Protein 2GXG (pdb70)

Solvent-accessible surface area: 10202 Å² total; per-residue (Å²): 181,114,207,117,109,81,84,43,59,68,35,128,98,123,147,66,33,16,201,46,2,61,163,42,0,39,151,35,102,5,38,33,37,3,4,38,1,0,102,3,2,28,102,24,60,38,60,41,67,82,0,15,109,97,62,151,51,91,144,82,34,2,53,63,6,0,66,84,0,73,156,66,36,4,1,60,56,47,97,59,218,146,39,155,198,133,49,70,0,69,20,31,158,115,0,70,82,12,19,82,104,0,40,101,36,73,113,134,6,34,106,92,84,54,58,144,76,59,140,105,78,47,100,103,72,100,84,128,76,54,148,53,94,130,146,83,72,100,140,90

Foldseek 3Di:
DVVVVVVVVVVVVVVVLQVVLQVLLVVLVDHPLLLQCLVVQVVHWADLVCSCVVVVHDSVVSVVSLVVCVVVVFWDWDADPVGRVDTTIHGDPVNNVSSVVSVVSVVVVVCVVCVVDDPVRVVVVVVVVVVVVVVVVVVD

Sequence (140 aa):
ENRIQIMSTIAKIYRAMSRELNRRLGELNLSYLDFLVLRATSDGPKTMAYLANRYFVTQSAITASVDKLEEMGLVVRVRDREDRRKILIEITEKGLETFNKGIEIYKKLANEVTGDLSEDEVILVLDKISKILKRIEEIS

CATH classification: 1.10.10.10

Organism: Sulfurisphaera tokodaii (strain DSM 16993 / JCM 10545 / NBRC 100140 / 7) (NCBI:txid273063)

Nearest PDB structures (foldseek):
  3gfl-assembly1_A-2  TM=1.006E+00  e=8.485E-23  Sulfurisphaera tokodaii
  3gfj-assembly1_A-2  TM=1.004E+00  e=1.101E-22  Sulfurisphaera tokodaii
  3gfm-assembly1_A-2  TM=1.006E+00  e=1.338E-22  Sulfurisphaera tokodaii
  2yr2-assembly1_A  TM=9.777E-01  e=2.848E-21  Sulfurisphaera tokodaii
  3f3x-assembly1_A-2  TM=8.999E-01  e=1.064E-13  Saccharolobus solfataricus

Structure (mmCIF, N/CA/C/O backbone):
data_2GXG
#
_entry.id   2GXG
#
_cell.length_a   46.114
_cell.length_b   46.114
_cell.length_c   140.257
_cell.angle_alpha   90.00
_cell.angle_beta   90.00
_cell.angle_gamma   90.00
#
_symmetry.space_group_name_H-M   'P 41 21 2'
#
loop_
_entity.id
_entity.type
_entity.pdbx_description
1 polymer '146aa long hypothetical transcriptional regulator'
2 water water
#
loop_
_atom_site.group_PDB
_atom_site.id
_atom_site.type_symbol
_atom_site.label_atom_id
_atom_site.label_alt_id
_atom_site.label_comp_id
_atom_site.label_asym_id
_atom_site.label_entity_id
_atom_site.label_seq_id
_atom_site.pdbx_PDB_ins_code
_atom_site.Cartn_x
_atom_site.Cartn_y
_atom_site.Cartn_z
_atom_site.occupancy
_atom_site.B_iso_or_equiv
_atom_site.auth_seq_id
_atom_site.auth_comp_id
_atom_site.auth_asym_id
_atom_site.auth_atom_id
_atom_site.pdbx_PDB_model_num
ATOM 1 N N . GLU A 1 6 ? 16.747 27.489 18.980 1.00 32.88 6 GLU A N 1
ATOM 2 C CA . GLU A 1 6 ? 16.842 26.156 19.635 1.00 32.06 6 GLU A CA 1
ATOM 3 C C . GLU A 1 6 ? 17.163 26.356 21.130 1.00 29.99 6 GLU A C 1
ATOM 4 O O . GLU A 1 6 ? 18.185 25.906 21.674 1.00 30.04 6 GLU A O 1
ATOM 10 N N . ASN A 1 7 ? 16.224 27.013 21.788 1.00 27.22 7 ASN A N 1
ATOM 11 C CA . ASN A 1 7 ? 16.418 27.428 23.169 1.00 25.91 7 ASN A CA 1
ATOM 12 C C . ASN A 1 7 ? 16.435 26.277 24.156 1.00 24.46 7 ASN A C 1
ATOM 13 O O . ASN A 1 7 ? 17.088 26.383 25.192 1.00 21.89 7 ASN A O 1
ATOM 18 N N . ARG A 1 8 ? 15.696 25.215 23.888 1.00 23.90 8 ARG A N 1
ATOM 19 C CA . ARG A 1 8 ? 15.577 24.140 24.865 1.00 23.15 8 ARG A CA 1
ATOM 20 C C . ARG A 1 8 ? 16.884 23.356 24.949 1.00 23.44 8 ARG A C 1
ATOM 21 O O . ARG A 1 8 ? 17.372 23.076 26.047 1.00 21.28 8 ARG A O 1
ATOM 29 N N . ILE A 1 9 ? 17.502 23.063 23.816 1.00 22.37 9 ILE A N 1
ATOM 30 C CA . ILE A 1 9 ? 18.815 22.411 23.849 1.00 22.42 9 ILE A CA 1
ATOM 31 C C . ILE A 1 9 ? 19.892 23.383 24.411 1.00 22.23 9 ILE A C 1
ATOM 32 O O . ILE A 1 9 ? 20.844 22.963 25.080 1.00 22.25 9 ILE A O 1
ATOM 37 N N . GLN A 1 10 ? 19.748 24.680 24.160 1.00 21.99 10 GLN A N 1
ATOM 38 C CA . GLN A 1 10 ? 20.672 25.663 24.704 1.00 22.16 10 GLN A CA 1
ATOM 39 C C . GLN A 1 10 ? 20.650 25.759 26.244 1.00 20.32 10 GLN A C 1
ATOM 40 O O . GLN A 1 10 ? 21.725 25.948 26.851 1.00 21.03 10 GLN A O 1
ATOM 46 N N . ILE A 1 11 ? 19.477 25.608 26.824 1.00 20.18 11 ILE A N 1
ATOM 47 C CA . ILE A 1 11 ? 19.336 25.533 28.287 1.00 19.75 11 ILE A CA 1
ATOM 48 C C . ILE A 1 11 ? 20.202 24.368 28.751 1.00 18.32 11 ILE A C 1
ATOM 49 O O . ILE A 1 11 ? 21.006 24.499 29.672 1.00 18.59 11 ILE A O 1
ATOM 54 N N . MET A 1 12 ? 20.016 23.183 28.166 1.00 17.14 12 MET A N 1
ATOM 55 C CA . MET A 1 12 ? 20.705 21.998 28.617 1.00 16.74 12 MET A CA 1
ATOM 56 C C . MET A 1 12 ? 22.218 22.068 28.403 1.00 16.59 12 MET A C 1
ATOM 57 O O . MET A 1 12 ? 22.990 21.675 29.297 1.00 16.18 12 MET A O 1
ATOM 62 N N . SER A 1 13 ? 22.694 22.601 27.283 1.00 17.06 13 SER A N 1
ATOM 63 C CA . SER A 1 13 ? 24.133 22.707 27.057 1.00 16.23 13 SER A CA 1
ATOM 64 C C . SER A 1 13 ? 24.813 23.768 27.969 1.00 15.39 13 SER A C 1
ATOM 65 O O . SER A 1 13 ? 25.991 23.670 28.327 1.00 16.26 13 SER A O 1
ATOM 68 N N . THR A 1 14 ? 24.060 24.821 28.266 1.00 16.93 14 THR A N 1
ATOM 69 C CA . THR A 1 14 ? 24.560 25.826 29.180 1.00 17.14 14 THR A CA 1
ATOM 70 C C . THR A 1 14 ? 24.656 25.237 30.605 1.00 15.86 14 THR A C 1
ATOM 71 O O . THR A 1 14 ? 25.680 25.472 31.263 1.00 15.97 14 THR A O 1
ATOM 75 N N . ILE A 1 15 ? 23.647 24.478 30.999 1.00 16.23 15 ILE A N 1
ATOM 76 C CA . ILE 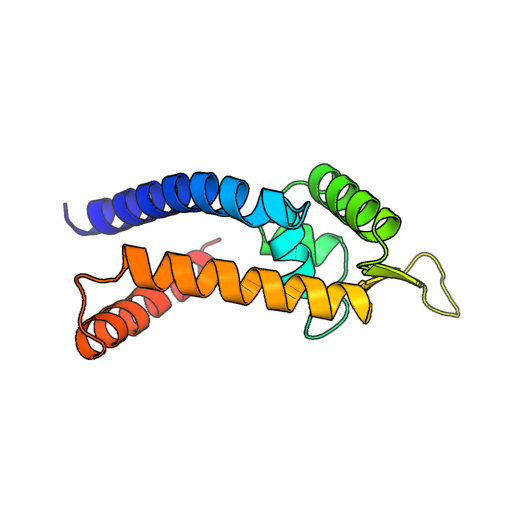A 1 15 ? 23.684 23.736 32.271 1.00 15.80 15 ILE A CA 1
ATOM 77 C C . ILE A 1 15 ? 24.962 22.893 32.349 1.00 16.27 15 ILE A C 1
ATOM 78 O O . ILE A 1 15 ? 25.687 22.915 33.339 1.00 15.35 15 ILE A O 1
ATOM 83 N N . ALA A 1 16 ? 25.265 22.172 31.276 1.00 15.23 16 ALA A N 1
ATOM 84 C CA . ALA A 1 16 ? 26.457 21.338 31.249 1.00 14.27 16 ALA A CA 1
ATOM 85 C C . ALA A 1 16 ? 27.740 22.129 31.370 1.00 14.94 16 ALA A C 1
ATOM 86 O O . ALA A 1 16 ? 28.668 21.761 32.097 1.00 14.28 16 ALA A O 1
ATOM 88 N N . LYS A 1 17 ? 27.823 23.246 30.649 1.00 13.97 17 LYS A N 1
ATOM 89 C CA . LYS A 1 17 ? 29.006 24.094 30.707 1.00 14.51 17 LYS A CA 1
ATOM 90 C C . LYS A 1 17 ? 29.221 24.697 32.112 1.00 13.62 17 LYS A C 1
ATOM 91 O O . LYS A 1 17 ? 30.350 24.786 32.576 1.00 14.24 17 LYS A O 1
ATOM 97 N N . ILE A 1 18 ? 28.132 25.110 32.748 1.00 14.95 18 ILE A N 1
ATOM 98 C CA . ILE A 1 18 ? 28.197 25.633 34.126 1.00 14.52 18 ILE A CA 1
ATOM 99 C C . ILE A 1 18 ? 28.692 24.531 35.036 1.00 13.81 18 ILE A C 1
ATOM 100 O O . ILE A 1 18 ? 29.618 24.782 35.798 1.00 14.57 18 ILE A O 1
ATOM 105 N N . TYR A 1 19 ? 28.167 23.316 34.891 1.00 13.88 19 TYR A N 1
ATOM 106 C CA . TYR A 1 19 ? 28.584 22.247 35.780 1.00 13.46 19 TYR A CA 1
ATOM 107 C C . TYR A 1 19 ? 30.074 21.997 35.630 1.00 13.71 19 TYR A C 1
ATOM 108 O O . TYR A 1 19 ? 30.781 21.817 36.625 1.00 13.62 19 TYR A O 1
ATOM 117 N N . ARG A 1 20 ? 30.580 21.942 34.407 1.00 14.03 20 ARG A N 1
ATOM 118 C CA . ARG A 1 20 ? 31.966 21.605 34.221 1.00 15.17 20 ARG A CA 1
ATOM 119 C C . ARG A 1 20 ? 32.874 22.637 34.867 1.00 15.35 20 ARG A C 1
ATOM 120 O O . ARG A 1 20 ? 33.858 22.329 35.545 1.00 16.05 20 ARG A O 1
ATOM 128 N N . ALA A 1 21 ? 32.561 23.901 34.646 1.00 15.58 21 ALA A N 1
ATOM 129 C CA . ALA A 1 21 ? 33.394 24.956 35.197 1.00 14.67 21 ALA A CA 1
ATOM 130 C C . ALA A 1 21 ? 33.270 25.066 36.730 1.00 15.45 21 ALA A C 1
ATOM 131 O O . ALA A 1 21 ? 34.272 25.286 37.421 1.00 16.69 21 ALA A O 1
ATOM 133 N N . MET A 1 22 ? 32.074 24.883 37.220 1.00 14.91 22 MET A N 1
ATOM 134 C CA . MET A 1 22 ? 31.863 24.857 38.664 1.00 14.78 22 MET A CA 1
ATOM 135 C C . MET A 1 22 ? 32.628 23.719 39.306 1.00 16.53 22 MET A C 1
ATOM 136 O O . MET A 1 22 ? 33.214 23.886 40.372 1.00 15.83 22 MET A O 1
ATOM 141 N N . SER A 1 23 ? 32.629 22.582 38.647 1.00 16.27 23 SER A N 1
ATOM 142 C CA . SER A 1 23 ? 33.352 21.393 39.141 1.00 17.87 23 SER A CA 1
ATOM 143 C C . SER A 1 23 ? 34.826 21.654 39.293 1.00 17.99 23 SER A C 1
ATOM 144 O O . SER A 1 23 ? 35.458 21.308 40.328 1.00 18.55 23 SER A O 1
ATOM 147 N N . ARG A 1 24 ? 35.419 22.237 38.280 1.00 19.02 24 ARG A N 1
ATOM 148 C CA . ARG A 1 24 ? 36.830 22.534 38.332 1.00 19.54 24 ARG A CA 1
ATOM 149 C C . ARG A 1 24 ? 37.087 23.491 39.499 1.00 18.71 24 ARG A C 1
ATOM 150 O O . ARG A 1 24 ? 37.998 23.297 40.255 1.00 18.55 24 ARG A O 1
ATOM 158 N N . GLU A 1 25 ? 36.288 24.522 39.640 1.00 16.96 25 GLU A N 1
ATOM 159 C CA . GLU A 1 25 ? 36.567 25.526 40.645 1.00 16.26 25 GLU A CA 1
ATOM 160 C C . GLU A 1 25 ? 36.263 25.007 42.066 1.00 16.41 25 GLU A C 1
ATOM 161 O O . GLU A 1 25 ? 36.985 25.320 43.001 1.00 15.05 25 GLU A O 1
ATOM 167 N N . LEU A 1 26 ? 35.217 24.200 42.213 1.00 16.57 26 LEU A N 1
ATOM 168 C CA . LEU A 1 26 ? 34.886 23.600 43.513 1.00 17.71 26 LEU A CA 1
ATOM 169 C C . LEU A 1 26 ? 36.005 22.642 43.911 1.00 18.13 26 LEU A C 1
ATOM 170 O O . LEU A 1 26 ? 36.448 22.647 45.062 1.00 16.79 26 LEU A O 1
ATOM 175 N N . ASN A 1 27 ? 36.533 21.861 42.978 1.00 18.28 27 ASN A N 1
ATOM 176 C CA . ASN A 1 27 ? 37.683 21.003 43.272 1.00 18.66 27 ASN A CA 1
ATOM 177 C C . ASN A 1 27 ? 38.882 21.795 43.756 1.00 18.58 27 ASN A C 1
ATOM 178 O O . ASN A 1 27 ? 39.604 21.389 44.681 1.00 19.71 27 ASN A O 1
ATOM 183 N N . ARG A 1 28 ? 39.114 22.933 43.148 1.00 17.46 28 ARG A N 1
ATOM 184 C CA . ARG A 1 28 ? 40.226 23.755 43.544 1.00 18.34 28 ARG A CA 1
ATOM 185 C C . ARG A 1 28 ? 39.991 24.256 44.974 1.00 17.32 28 ARG A C 1
ATOM 186 O O . ARG A 1 28 ? 40.833 24.120 45.843 1.00 17.59 28 ARG A O 1
ATOM 194 N N . ARG A 1 29 ? 38.829 24.820 45.234 1.00 15.38 29 ARG A N 1
ATOM 195 C CA . ARG A 1 29 ? 38.609 25.488 46.525 1.00 15.68 29 ARG A CA 1
ATOM 196 C C . ARG A 1 29 ? 38.425 24.471 47.648 1.00 14.77 29 ARG A C 1
ATOM 197 O O . ARG A 1 29 ? 38.872 24.697 48.784 1.00 17.15 29 ARG A O 1
ATOM 205 N N . LEU A 1 30 ? 37.816 23.334 47.369 1.00 14.96 30 LEU A N 1
ATOM 206 C CA . LEU A 1 30 ? 37.681 22.268 48.351 1.00 14.46 30 LEU A CA 1
ATOM 207 C C . LEU A 1 30 ? 39.024 21.597 48.642 1.00 15.71 30 LEU A C 1
ATOM 208 O O . LEU A 1 30 ? 39.188 21.009 49.688 1.00 15.45 30 LEU A O 1
ATOM 213 N N . GLY A 1 31 ? 39.959 21.666 47.705 1.00 16.94 31 GLY A N 1
ATOM 214 C CA . GLY A 1 31 ? 41.268 21.080 47.906 1.00 17.04 31 GLY A CA 1
ATOM 215 C C . GLY A 1 31 ? 41.960 21.617 49.146 1.00 17.24 31 GLY A C 1
ATOM 216 O O . GLY A 1 31 ? 42.761 20.907 49.807 1.00 17.26 31 GLY A O 1
ATOM 217 N N . GLU A 1 32 ? 41.671 22.849 49.517 1.00 18.73 32 GLU A N 1
ATOM 218 C CA . GLU A 1 32 ? 42.195 23.415 50.747 1.00 19.99 32 GLU A CA 1
ATOM 219 C C . GLU A 1 32 ? 41.679 22.754 52.025 1.00 19.77 32 GLU A C 1
ATOM 220 O O . GLU A 1 32 ? 42.258 22.911 53.100 1.00 21.93 32 GLU A O 1
ATOM 226 N N . LEU A 1 33 ? 40.535 22.072 51.927 1.00 17.94 33 LEU A N 1
ATOM 227 C CA . LEU A 1 33 ? 39.963 21.260 53.004 1.00 16.21 33 LEU A CA 1
ATOM 228 C C . LEU A 1 33 ? 40.317 19.784 52.813 1.00 15.19 33 LEU A C 1
ATOM 229 O O . LEU A 1 33 ? 39.806 18.909 53.492 1.00 14.85 33 LEU A O 1
ATOM 234 N N . ASN A 1 34 ? 41.279 19.502 51.912 1.00 14.99 34 ASN A N 1
ATOM 235 C CA . ASN A 1 34 ? 41.736 18.164 51.645 1.00 15.78 34 ASN A CA 1
ATOM 236 C C . ASN A 1 34 ? 40.724 17.252 51.003 1.00 15.03 34 ASN A C 1
ATOM 237 O O . ASN A 1 34 ? 40.817 16.041 51.055 1.00 15.26 34 ASN A O 1
ATOM 242 N N . L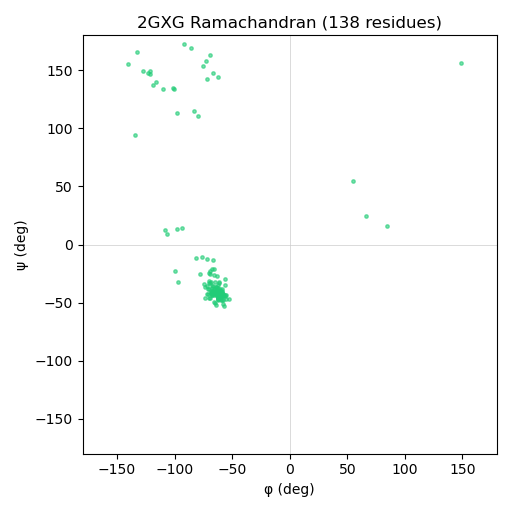EU A 1 35 ? 39.774 17.879 50.306 1.00 15.62 35 LEU A N 1
ATOM 243 C CA . LEU A 1 35 ? 38.662 17.151 49.700 1.00 13.79 35 LEU A CA 1
ATOM 244 C C . LEU A 1 35 ? 38.600 17.345 48.206 1.00 13.34 35 LEU A C 1
ATOM 245 O O . LEU A 1 35 ? 38.891 18.475 47.760 1.00 14.84 35 LEU A O 1
ATOM 250 N N . SER A 1 36 ? 38.164 16.327 47.466 1.00 13.83 36 SER A N 1
ATOM 251 C CA . SER A 1 36 ? 37.649 16.511 46.116 1.00 13.31 36 SER A CA 1
ATOM 252 C C . SER A 1 36 ? 36.145 16.866 46.175 1.00 13.88 36 SER A C 1
ATOM 253 O O . SER A 1 36 ? 35.470 16.713 47.196 1.00 14.62 36 SER A O 1
ATOM 256 N N . TYR A 1 37 ? 35.624 17.271 45.043 1.00 13.29 37 TYR A N 1
ATOM 257 C CA . TYR A 1 37 ? 34.188 17.509 44.904 1.00 13.02 37 TYR A CA 1
ATOM 258 C C . TYR A 1 37 ? 33.453 16.224 45.220 1.00 13.61 37 TYR A C 1
ATOM 259 O O . TYR A 1 37 ? 32.463 16.259 45.951 1.00 13.38 37 TYR A O 1
ATOM 268 N N . LEU A 1 38 ? 33.861 15.058 44.736 1.00 12.25 38 LEU A N 1
ATOM 269 C CA . LEU A 1 38 ? 33.235 13.816 45.085 1.00 13.86 38 LEU A CA 1
ATOM 270 C C . LEU A 1 38 ? 33.258 13.556 46.578 1.00 13.60 38 LEU A C 1
ATOM 271 O O . LEU A 1 38 ? 32.247 13.168 47.163 1.00 13.16 38 LEU A O 1
ATOM 276 N N . ASP A 1 39 ? 34.377 13.781 47.238 1.00 13.26 39 ASP A N 1
ATOM 277 C CA . ASP A 1 39 ? 34.444 13.553 48.669 1.00 13.77 39 ASP A CA 1
ATOM 278 C C . ASP A 1 39 ? 33.416 14.424 49.367 1.00 13.10 39 ASP A C 1
ATOM 279 O O . ASP A 1 39 ? 32.738 13.988 50.299 1.00 13.13 39 ASP A O 1
ATOM 284 N N . PHE A 1 40 ? 33.338 15.678 48.949 1.00 12.23 40 PHE A N 1
ATOM 285 C CA . PHE A 1 40 ? 32.343 16.600 49.496 1.00 12.11 40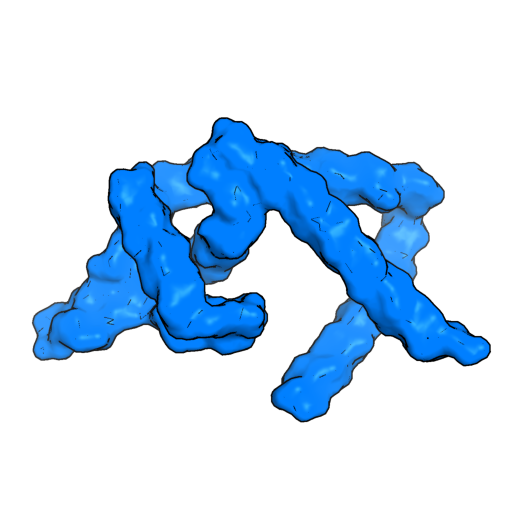 PHE A CA 1
ATOM 286 C C . PHE A 1 40 ? 30.904 16.093 49.284 1.00 12.87 40 PHE A C 1
ATOM 287 O O . PHE A 1 40 ? 30.065 16.200 50.211 1.00 13.66 40 PHE A O 1
ATOM 295 N N . LEU A 1 41 ? 30.622 15.542 48.117 1.00 13.55 41 LEU A N 1
ATOM 296 C CA . LEU A 1 41 ? 29.296 14.955 47.847 1.00 13.72 41 LEU A CA 1
ATOM 297 C C . LEU A 1 41 ? 29.000 13.792 48.774 1.00 12.73 41 LEU A C 1
ATOM 298 O O . LEU A 1 41 ? 27.873 13.619 49.280 1.00 14.15 41 LEU A O 1
ATOM 303 N N . VAL A 1 42 ? 29.988 12.965 49.104 1.00 13.33 42 VAL A N 1
ATOM 304 C CA . VAL A 1 42 ? 29.772 11.889 50.043 1.00 13.25 42 VAL A CA 1
ATOM 305 C C . VAL A 1 42 ? 29.480 12.446 51.426 1.00 13.68 42 VAL A C 1
ATOM 306 O O . VAL A 1 42 ? 28.593 11.953 52.130 1.00 13.40 42 VAL A O 1
ATOM 310 N N . LEU A 1 43 ? 30.166 13.492 51.852 1.00 13.22 43 LEU A N 1
ATOM 311 C CA . LEU A 1 43 ? 29.837 14.158 53.116 1.00 13.42 43 LEU A CA 1
ATOM 312 C C . LEU A 1 43 ? 28.438 14.781 53.076 1.00 13.67 43 LEU A C 1
ATOM 313 O O . LEU A 1 43 ? 27.663 14.660 54.048 1.00 14.64 43 LEU A O 1
ATOM 318 N N . ARG A 1 44 ? 28.090 15.436 51.992 1.00 13.37 44 ARG A N 1
ATOM 319 C CA . ARG A 1 44 ? 26.745 16.032 51.903 1.00 14.24 44 ARG A CA 1
ATOM 320 C C . ARG A 1 44 ? 25.699 14.917 52.026 1.00 14.30 44 ARG A C 1
ATOM 321 O O . ARG A 1 44 ? 24.718 15.042 52.791 1.00 14.36 44 ARG A O 1
ATOM 329 N N . ALA A 1 45 ? 25.934 13.810 51.368 1.00 13.61 45 ALA A N 1
ATOM 330 C CA . ALA A 1 45 ? 24.951 12.713 51.384 1.00 14.13 45 ALA A CA 1
ATOM 331 C C . ALA A 1 45 ? 24.790 12.115 52.750 1.00 15.35 45 ALA A C 1
ATOM 332 O O . ALA A 1 45 ? 23.679 11.798 53.183 1.00 15.24 45 ALA A O 1
ATOM 334 N N . THR A 1 46 ? 25.874 11.881 53.450 1.00 14.00 46 THR A N 1
ATOM 335 C CA . THR A 1 46 ? 25.869 11.276 54.754 1.00 13.93 46 THR A CA 1
ATOM 336 C C . THR A 1 46 ? 25.557 12.269 55.894 1.00 12.93 46 THR A C 1
ATOM 337 O O . THR A 1 46 ? 25.265 11.813 57.025 1.00 14.26 46 THR A O 1
ATOM 341 N N . SER A 1 47 ? 25.569 13.562 55.616 1.00 13.92 47 SER A N 1
ATOM 342 C CA . SER A 1 47 ? 25.384 14.547 56.672 1.00 14.52 47 SER A CA 1
ATOM 343 C C . SER A 1 47 ? 23.988 14.433 57.321 1.00 14.71 47 SER A C 1
ATOM 344 O O . SER A 1 47 ? 23.833 14.894 58.429 1.00 17.40 47 SER A O 1
ATOM 347 N N . ASP A 1 48 ? 22.999 13.933 56.582 1.00 14.45 48 ASP A N 1
ATOM 348 C CA . ASP A 1 48 ? 21.606 13.835 57.076 1.00 14.11 48 ASP A CA 1
ATOM 349 C C . ASP A 1 48 ? 21.181 12.420 57.420 1.00 15.84 48 ASP A C 1
ATOM 350 O O . ASP A 1 48 ? 20.015 12.194 57.716 1.00 15.97 48 ASP A O 1
ATOM 355 N N . GLY A 1 49 ? 22.093 11.460 57.431 1.00 15.61 49 GLY A N 1
ATOM 356 C CA . GLY A 1 49 ? 21.864 10.096 57.815 1.00 14.97 49 GLY A CA 1
ATOM 357 C C . GLY A 1 49 ? 22.749 9.113 57.067 1.00 15.48 49 GLY A C 1
ATOM 358 O O . GLY A 1 49 ? 23.244 9.452 55.970 1.00 15.55 49 GLY A O 1
ATOM 359 N N . PRO A 1 50 ? 23.004 7.933 57.620 1.00 16.52 50 PRO A N 1
ATOM 360 C CA . PRO A 1 50 ? 23.952 7.032 56.979 1.00 17.89 50 PRO A CA 1
ATOM 361 C C . PRO A 1 50 ? 23.480 6.509 55.667 1.00 17.12 50 PRO A C 1
ATOM 362 O O . PRO A 1 50 ? 22.258 6.312 55.499 1.00 16.26 50 PRO A O 1
ATOM 366 N N . LYS A 1 51 ? 24.375 6.266 54.735 1.00 17.38 51 LYS A N 1
ATOM 367 C CA . LYS A 1 51 ? 24.022 5.844 53.420 1.00 15.84 51 LYS A CA 1
ATOM 368 C C . LYS A 1 51 ? 24.745 4.595 52.981 1.00 17.26 51 LYS A C 1
ATOM 369 O O . LYS A 1 51 ? 25.936 4.402 53.312 1.00 17.01 51 LYS A O 1
ATOM 375 N N . THR A 1 52 ? 24.112 3.797 52.155 1.00 17.43 52 THR A N 1
ATOM 376 C CA . THR A 1 52 ? 24.782 2.645 51.572 1.00 17.78 52 THR A CA 1
ATOM 377 C C . THR A 1 52 ? 25.754 3.122 50.466 1.00 17.69 52 THR A C 1
ATOM 378 O O . THR A 1 52 ? 25.572 4.156 49.825 1.00 17.23 52 THR A O 1
ATOM 382 N N . MET A 1 53 ? 26.784 2.331 50.223 1.00 18.94 53 MET A N 1
ATOM 383 C CA . MET A 1 53 ? 27.718 2.610 49.161 1.00 20.38 53 MET A CA 1
ATOM 384 C C . MET A 1 53 ? 27.048 2.633 47.797 1.00 18.91 53 MET A C 1
ATOM 385 O O . MET A 1 53 ? 27.376 3.447 46.916 1.00 19.09 53 MET A O 1
ATOM 390 N N . ALA A 1 54 ? 26.094 1.717 47.601 1.00 18.84 54 ALA A N 1
ATOM 391 C CA . ALA A 1 54 ? 25.354 1.638 46.337 1.00 18.53 54 ALA A CA 1
ATOM 392 C C . ALA A 1 54 ? 24.542 2.903 46.107 1.00 17.05 54 ALA A C 1
ATOM 393 O O . ALA A 1 54 ? 24.487 3.411 45.028 1.00 17.69 54 ALA A O 1
ATOM 395 N N . TYR A 1 55 ? 23.926 3.422 47.163 1.00 16.76 55 TYR A N 1
ATOM 396 C CA . TYR A 1 55 ? 23.197 4.683 47.034 1.00 16.84 55 TYR A CA 1
ATOM 397 C C . TYR A 1 55 ? 24.105 5.826 46.555 1.00 17.58 55 TYR A C 1
ATOM 398 O O . TYR A 1 55 ? 23.768 6.564 45.661 1.00 16.61 55 TYR A O 1
ATOM 407 N N . LEU A 1 56 ? 25.265 5.945 47.187 1.00 16.56 56 LEU A N 1
ATOM 408 C CA . LEU A 1 56 ? 26.197 7.000 46.834 1.00 17.17 56 LEU A CA 1
ATOM 409 C C . LEU A 1 56 ? 26.624 6.947 45.373 1.00 16.49 56 LEU A C 1
ATOM 410 O O . LEU A 1 56 ? 26.642 7.970 44.690 1.00 18.08 56 LEU A O 1
ATOM 415 N N . ALA A 1 57 ? 26.903 5.742 44.862 1.00 17.01 57 ALA A N 1
ATOM 416 C CA . ALA A 1 57 ? 27.308 5.618 43.458 1.00 17.19 57 ALA A CA 1
ATOM 417 C C . ALA A 1 57 ? 26.154 5.947 42.517 1.00 18.55 57 ALA A C 1
ATOM 418 O O . ALA A 1 57 ? 26.332 6.652 41.520 1.00 18.32 57 ALA A O 1
ATOM 420 N N . ASN A 1 58 ? 24.958 5.468 42.866 1.00 18.31 58 ASN A N 1
ATOM 421 C CA . ASN A 1 58 ? 23.796 5.715 42.013 1.00 20.72 58 ASN A CA 1
ATOM 422 C C . ASN A 1 58 ? 23.388 7.161 42.033 1.00 20.03 58 ASN A C 1
ATOM 423 O O . ASN A 1 58 ? 23.127 7.762 41.009 1.00 20.41 58 ASN A O 1
ATOM 428 N N . ARG A 1 59 ? 23.316 7.743 43.216 1.00 19.47 59 ARG A N 1
ATOM 429 C CA . ARG A 1 59 ? 22.772 9.077 43.328 1.00 20.97 59 ARG A CA 1
ATOM 430 C C . ARG A 1 59 ? 23.662 10.064 42.647 1.00 20.64 59 ARG A C 1
ATOM 431 O O . ARG A 1 59 ? 23.187 11.043 42.051 1.00 22.89 59 ARG A O 1
ATOM 439 N N . TYR A 1 60 ? 24.964 9.859 42.719 1.00 20.11 60 TYR A N 1
ATOM 440 C CA . TYR A 1 60 ? 25.862 10.855 42.206 1.00 20.97 60 TYR A CA 1
ATOM 441 C C . TYR A 1 60 ? 26.546 10.386 40.905 1.00 21.60 60 TYR A C 1
ATOM 442 O O . TYR A 1 60 ? 27.494 10.994 40.419 1.00 21.72 60 TYR A O 1
ATOM 451 N N . PHE A 1 61 ? 26.047 9.286 40.314 1.00 20.59 61 PHE A N 1
ATOM 452 C CA . PHE A 1 61 ? 26.439 8.872 38.963 1.00 22.25 61 PHE A CA 1
ATOM 453 C C . PHE A 1 61 ? 27.968 8.726 38.866 1.00 22.41 61 PHE A C 1
ATOM 454 O O . PHE A 1 61 ? 28.628 9.332 38.033 1.00 23.49 61 PHE A O 1
ATOM 462 N N . VAL A 1 62 ? 28.509 7.919 39.771 1.00 21.93 62 VAL A N 1
ATOM 463 C CA . VAL A 1 62 ? 29.928 7.545 39.698 1.00 22.20 62 VAL A CA 1
ATOM 464 C C . VAL A 1 62 ? 30.058 6.046 39.873 1.00 21.93 62 VAL A C 1
ATOM 465 O O . VAL A 1 62 ? 29.110 5.382 40.268 1.00 20.73 62 VAL A O 1
ATOM 469 N N . THR A 1 63 ? 31.222 5.506 39.554 1.00 21.49 63 THR A N 1
ATOM 470 C CA . THR A 1 63 ? 31.429 4.074 39.689 1.00 21.91 63 THR A CA 1
ATOM 471 C C . THR A 1 63 ? 31.551 3.636 41.131 1.00 21.71 63 THR A C 1
ATOM 472 O O . THR A 1 63 ? 31.894 4.409 42.026 1.00 20.61 63 THR A O 1
ATOM 476 N N . GLN A 1 64 ? 31.289 2.361 41.350 1.00 22.22 64 GLN A N 1
ATOM 477 C CA . GLN A 1 64 ? 31.509 1.716 42.626 1.00 23.73 64 GLN A CA 1
ATOM 478 C C . GLN A 1 64 ? 32.954 1.893 43.092 1.00 23.27 64 GLN A C 1
ATOM 479 O O . GLN A 1 64 ? 33.187 2.196 44.262 1.00 21.51 64 GLN A O 1
ATOM 485 N N . SER A 1 65 ? 33.911 1.728 42.180 1.00 22.84 65 SER A N 1
ATOM 486 C CA . SER A 1 65 ? 35.318 1.888 42.522 1.00 23.04 65 SER A CA 1
ATOM 487 C C . SER A 1 65 ? 35.593 3.318 43.004 1.00 21.34 65 SER A C 1
ATOM 488 O O . SER A 1 65 ? 36.337 3.536 43.953 1.00 20.99 65 SER A O 1
ATOM 491 N N . ALA A 1 66 ? 34.994 4.313 42.371 1.00 19.47 66 ALA A N 1
ATOM 492 C CA . ALA A 1 66 ? 35.200 5.687 42.774 1.00 18.77 66 ALA A CA 1
ATOM 493 C C . ALA A 1 66 ? 34.657 5.970 44.166 1.00 18.89 66 ALA A C 1
ATOM 494 O O . ALA A 1 66 ? 35.258 6.732 44.960 1.00 17.40 66 ALA A O 1
ATOM 496 N N . ILE A 1 67 ? 33.479 5.440 44.454 1.00 17.18 67 ILE A N 1
ATOM 497 C CA . ILE A 1 67 ? 32.927 5.568 45.794 1.00 17.72 67 ILE A CA 1
ATOM 498 C C . ILE A 1 67 ? 33.794 4.893 46.819 1.00 17.99 67 ILE A C 1
ATOM 499 O O . ILE A 1 67 ? 34.035 5.464 47.870 1.00 17.39 67 ILE A O 1
ATOM 504 N N . THR A 1 68 ? 34.253 3.675 46.513 1.00 18.76 68 THR A N 1
ATOM 505 C CA . THR A 1 68 ? 35.121 2.946 47.416 1.00 19.27 68 THR A CA 1
ATOM 506 C C . THR A 1 68 ? 36.361 3.792 47.720 1.00 17.11 68 THR A C 1
ATOM 507 O O . THR A 1 68 ? 36.753 3.916 48.876 1.00 17.11 68 THR A O 1
ATOM 511 N N . ALA A 1 69 ? 36.940 4.394 46.702 1.00 17.10 69 ALA A N 1
ATOM 512 C CA . ALA A 1 69 ? 38.150 5.182 46.898 1.00 16.85 69 ALA A CA 1
ATOM 513 C C . ALA A 1 69 ? 37.872 6.420 47.775 1.00 16.61 69 ALA A C 1
ATOM 514 O O . ALA A 1 69 ? 38.647 6.792 48.658 1.00 15.96 69 ALA A O 1
ATOM 516 N N . SER A 1 70 ? 36.733 7.071 47.556 1.00 15.18 70 SER A N 1
ATOM 517 C CA . SER A 1 70 ? 36.396 8.251 48.327 1.00 14.63 70 SER A CA 1
ATOM 518 C C . SER A 1 70 ? 36.044 7.913 49.769 1.00 15.53 70 SER A C 1
ATOM 519 O O . SER A 1 70 ? 36.517 8.572 50.714 1.00 14.16 70 SER A O 1
ATOM 522 N N . VAL A 1 71 ? 35.269 6.847 49.956 1.00 14.21 71 VAL A N 1
ATOM 523 C CA . VAL A 1 71 ? 34.946 6.423 51.300 1.00 15.51 71 VAL A CA 1
ATOM 524 C C . VAL A 1 71 ? 36.218 5.995 52.077 1.00 14.95 71 VAL A C 1
ATOM 525 O O . VAL A 1 71 ? 36.356 6.309 53.242 1.00 15.76 71 VAL A O 1
ATOM 529 N N . ASP A 1 72 ? 37.121 5.282 51.397 1.00 16.07 72 ASP A N 1
ATOM 530 C CA . ASP A 1 72 ? 38.347 4.802 52.057 1.00 16.50 72 ASP A CA 1
ATOM 531 C C . ASP A 1 72 ? 39.157 6.029 52.492 1.00 15.81 72 ASP A C 1
ATOM 532 O O . ASP A 1 72 ? 39.750 6.053 53.568 1.00 16.59 72 ASP A O 1
ATOM 537 N N . LYS A 1 73 ? 39.195 7.053 51.651 1.00 14.17 73 LYS A N 1
ATOM 538 C CA . LYS A 1 73 ? 39.895 8.291 51.955 1.00 12.97 73 LYS A CA 1
ATOM 539 C C . LYS A 1 73 ? 39.303 9.010 53.135 1.00 13.63 73 LYS A C 1
ATOM 540 O O . LYS A 1 73 ? 39.943 9.366 54.102 1.00 15.67 73 LYS A O 1
ATOM 546 N N . LEU A 1 74 ? 37.997 9.224 53.071 1.00 13.80 74 LEU A N 1
ATOM 547 C CA . LEU A 1 74 ? 37.306 9.891 54.158 1.00 13.43 74 LEU A CA 1
ATOM 548 C C . LEU A 1 74 ? 37.382 9.119 55.497 1.00 12.82 74 LEU A C 1
ATOM 549 O O . LEU A 1 74 ? 37.421 9.740 56.546 1.00 14.23 74 LEU A O 1
ATOM 554 N N . GLU A 1 75 ? 37.362 7.806 55.397 1.00 13.80 75 GLU A N 1
ATOM 555 C CA . GLU A 1 75 ? 37.562 6.938 56.568 1.00 14.51 75 GLU A CA 1
ATOM 556 C C . GLU A 1 75 ? 38.948 7.152 57.178 1.00 15.19 75 GLU A C 1
ATOM 557 O O . GLU A 1 75 ? 39.061 7.367 58.383 1.00 17.70 75 GLU A O 1
ATOM 563 N N . GLU A 1 76 ? 39.994 7.168 56.339 1.00 16.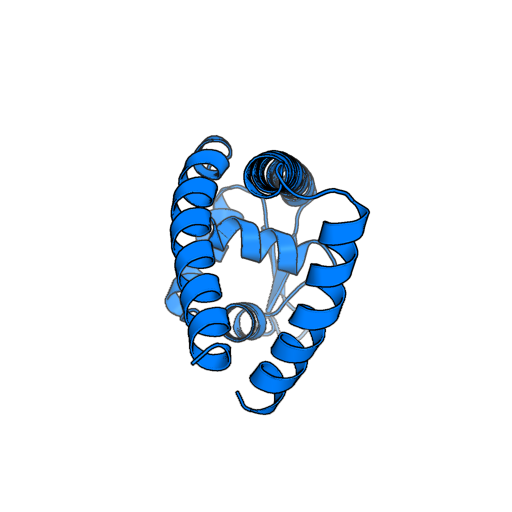34 76 GLU A N 1
ATOM 564 C CA . GLU A 1 76 ? 41.346 7.475 56.857 1.00 16.28 76 GLU A CA 1
ATOM 565 C C . GLU A 1 76 ? 41.477 8.849 57.464 1.00 16.85 76 GLU A C 1
ATOM 566 O O . GLU A 1 76 ? 42.235 9.061 58.432 1.00 16.43 76 GLU A O 1
ATOM 572 N N . MET A 1 77 ? 40.743 9.820 56.917 1.00 14.26 77 MET A N 1
ATOM 573 C CA . MET A 1 77 ? 40.737 11.174 57.380 1.00 14.62 77 MET A CA 1
ATOM 574 C C . MET A 1 77 ? 39.927 11.375 58.690 1.00 12.95 77 MET A C 1
ATOM 575 O O . MET A 1 77 ? 39.911 12.449 59.254 1.00 15.01 77 MET A O 1
ATOM 580 N N . GLY A 1 78 ? 39.180 10.344 59.086 1.00 14.26 78 GLY A N 1
ATOM 581 C CA . GLY A 1 78 ? 38.374 10.462 60.301 1.00 13.77 78 GLY A CA 1
ATOM 582 C C . GLY A 1 78 ? 37.003 11.113 60.088 1.00 15.56 78 GLY A C 1
ATOM 583 O O . GLY A 1 78 ? 36.388 11.538 61.026 1.00 17.21 78 GLY A O 1
ATOM 584 N N . LEU A 1 79 ? 36.563 11.198 58.848 1.00 15.01 79 LEU A N 1
ATOM 585 C CA . LEU A 1 79 ? 35.339 11.939 58.483 1.00 15.01 79 LEU A CA 1
ATOM 586 C C . LEU A 1 79 ? 34.123 11.075 58.292 1.00 14.22 79 LEU A C 1
ATOM 587 O O . LEU A 1 79 ? 33.001 11.607 58.386 1.00 15.30 79 LEU A O 1
ATOM 592 N N . VAL A 1 80 ? 34.282 9.800 58.010 1.00 13.84 80 VAL A N 1
ATOM 593 C CA . VAL A 1 80 ? 33.178 8.836 57.951 1.00 15.13 80 VAL A CA 1
ATOM 594 C C . VAL A 1 80 ? 33.629 7.521 58.561 1.00 17.03 80 VAL A C 1
ATOM 595 O O . VAL A 1 80 ? 34.840 7.272 58.714 1.00 18.55 80 VAL A O 1
ATOM 599 N N . VAL A 1 81 ? 32.662 6.759 59.039 1.00 18.53 81 VAL A N 1
ATOM 600 C CA . VAL A 1 81 ? 32.891 5.369 59.431 1.00 20.27 81 VAL A CA 1
ATOM 601 C C . VAL A 1 81 ? 31.991 4.383 58.715 1.00 21.55 81 VAL A C 1
ATOM 602 O O . VAL A 1 81 ? 30.860 4.722 58.337 1.00 19.85 81 VAL A O 1
ATOM 606 N N . ARG A 1 82 ? 32.475 3.182 58.466 1.00 22.15 82 ARG A N 1
ATOM 607 C CA . ARG A 1 82 ? 31.644 2.077 58.039 1.00 23.25 82 ARG A CA 1
ATOM 608 C C . ARG A 1 82 ? 30.998 1.432 59.275 1.00 25.03 82 ARG A C 1
ATOM 609 O O . ARG A 1 82 ? 31.687 0.872 60.133 1.00 26.46 82 ARG A O 1
ATOM 617 N N . VAL A 1 83 ? 29.672 1.524 59.376 1.00 25.07 83 VAL A N 1
ATOM 618 C CA . VAL A 1 83 ? 28.928 0.900 60.471 1.00 26.21 83 VAL A CA 1
ATOM 619 C C . VAL A 1 83 ? 28.287 -0.391 59.962 1.00 26.72 83 VAL A C 1
ATOM 620 O O . VAL A 1 83 ? 27.726 -0.450 58.885 1.00 25.21 83 VAL A O 1
ATOM 624 N N . ARG A 1 84 ? 28.406 -1.443 60.757 1.00 28.53 84 ARG A N 1
ATOM 625 C CA . ARG A 1 84 ? 28.001 -2.772 60.345 1.00 29.56 84 ARG A CA 1
ATOM 626 C C . ARG A 1 84 ? 26.862 -3.211 61.230 1.00 30.31 84 ARG A C 1
ATOM 627 O O . ARG A 1 84 ? 26.865 -2.960 62.432 1.00 30.51 84 ARG A O 1
ATOM 635 N N . ASP A 1 85 ? 25.884 -3.863 60.623 1.00 31.72 85 ASP A N 1
ATOM 636 C CA . ASP A 1 85 ? 24.753 -4.373 61.375 1.00 33.19 85 ASP A CA 1
ATOM 637 C C . ASP A 1 85 ? 25.260 -5.413 62.375 1.00 34.88 85 ASP A C 1
ATOM 638 O O . ASP A 1 85 ? 26.174 -6.181 62.064 1.00 34.75 85 ASP A O 1
ATOM 643 N N . ARG A 1 86 ? 24.642 -5.440 63.553 1.00 36.49 86 ARG A N 1
ATOM 644 C CA . ARG A 1 86 ? 25.121 -6.264 64.676 1.00 38.20 86 ARG A CA 1
ATOM 645 C C . ARG A 1 86 ? 24.941 -7.766 64.437 1.00 38.44 86 ARG A C 1
ATOM 646 O O . ARG A 1 86 ? 25.672 -8.564 65.018 1.00 37.92 86 ARG A O 1
ATOM 654 N N . GLU A 1 87 ? 23.981 -8.143 63.594 1.00 38.58 87 GLU A N 1
ATOM 655 C CA . GLU A 1 87 ? 23.768 -9.551 63.256 1.00 39.36 87 GLU A CA 1
ATOM 656 C C . GLU A 1 87 ? 24.423 -9.976 61.949 1.00 38.87 87 GLU A C 1
ATOM 657 O O . GLU A 1 87 ? 24.823 -11.130 61.808 1.00 40.14 87 GLU A O 1
ATOM 663 N N . ASP A 1 88 ? 24.509 -9.066 60.986 1.00 37.89 88 ASP A N 1
ATOM 664 C CA . ASP A 1 88 ? 25.072 -9.387 59.674 1.00 36.81 88 ASP A CA 1
ATOM 665 C C . ASP A 1 88 ? 26.034 -8.266 59.302 1.00 36.29 88 ASP A C 1
ATOM 666 O O . ASP A 1 88 ? 25.627 -7.225 58.765 1.00 35.90 88 ASP A O 1
ATOM 671 N N . ARG A 1 89 ? 27.310 -8.483 59.611 1.00 34.82 89 ARG A N 1
ATOM 672 C CA . ARG A 1 89 ? 28.318 -7.439 59.461 1.00 34.13 89 ARG A CA 1
ATOM 673 C C . ARG A 1 89 ? 28.582 -7.044 57.991 1.00 33.54 89 ARG A C 1
ATOM 674 O O . ARG A 1 89 ? 29.228 -6.025 57.744 1.00 33.54 89 ARG A O 1
ATOM 682 N N . ARG A 1 90 ? 28.093 -7.845 57.041 1.00 33.19 90 ARG A N 1
ATOM 683 C CA . ARG A 1 90 ? 28.150 -7.501 55.611 1.00 33.28 90 ARG A CA 1
ATOM 684 C C . ARG A 1 90 ? 27.297 -6.275 55.231 1.00 31.68 90 ARG A C 1
ATOM 685 O O . ARG A 1 90 ? 27.570 -5.618 54.231 1.00 31.76 90 ARG A O 1
ATOM 693 N N . LYS A 1 91 ? 26.247 -6.004 56.004 1.00 30.16 91 LYS A N 1
ATOM 694 C CA . LYS A 1 91 ? 25.377 -4.854 55.783 1.00 29.22 91 LYS A CA 1
ATOM 695 C C . LYS A 1 91 ? 26.071 -3.629 56.349 1.00 27.06 91 LYS A C 1
ATOM 696 O O . LYS A 1 91 ? 26.196 -3.468 57.561 1.00 25.78 91 LYS A O 1
ATOM 702 N N . ILE A 1 92 ? 26.496 -2.754 55.447 1.00 25.56 92 ILE A N 1
ATOM 703 C CA . ILE A 1 92 ? 27.340 -1.619 55.797 1.00 24.61 92 ILE A CA 1
ATOM 704 C C . ILE A 1 92 ? 26.617 -0.337 55.464 1.00 22.22 92 ILE A C 1
ATOM 705 O O . ILE A 1 92 ? 25.997 -0.215 54.387 1.00 22.01 92 ILE A O 1
ATOM 710 N N . LEU A 1 93 ? 26.710 0.609 56.380 1.00 21.03 93 LEU A N 1
ATOM 711 C CA . LEU A 1 93 ? 26.315 1.979 56.111 1.00 19.78 93 LEU A CA 1
ATOM 712 C C . LEU A 1 93 ? 27.504 2.868 56.346 1.00 19.14 93 LEU A C 1
ATOM 713 O O . LEU A 1 93 ? 28.315 2.606 57.226 1.00 20.15 93 LEU A O 1
ATOM 718 N N . ILE A 1 94 ? 27.548 3.956 55.597 1.00 17.20 94 ILE A N 1
ATOM 719 C CA . ILE A 1 94 ? 28.579 4.966 55.740 1.00 16.39 94 ILE A CA 1
ATOM 720 C C . ILE A 1 94 ? 27.989 6.064 56.582 1.00 16.52 94 ILE A C 1
ATOM 721 O O . ILE A 1 94 ? 27.017 6.715 56.134 1.00 15.62 94 ILE A O 1
ATOM 726 N N . GLU A 1 95 ? 28.503 6.263 57.786 1.00 15.99 95 GLU A N 1
ATOM 727 C CA . GLU A 1 95 ? 28.034 7.256 58.728 1.00 16.05 95 GLU A CA 1
ATOM 728 C C . GLU A 1 95 ? 29.023 8.384 58.912 1.00 15.68 95 GLU A C 1
ATOM 729 O O . GLU A 1 95 ? 30.240 8.118 59.041 1.00 15.93 95 GLU A O 1
ATOM 735 N N . ILE A 1 96 ? 28.588 9.626 58.884 1.00 15.34 96 ILE A N 1
ATOM 736 C CA . ILE A 1 96 ? 29.445 10.778 59.085 1.00 14.98 96 ILE A CA 1
ATOM 737 C C . ILE A 1 96 ? 29.861 10.859 60.542 1.00 16.53 96 ILE A C 1
ATOM 738 O O . ILE A 1 96 ? 29.078 10.525 61.432 1.00 17.56 96 ILE A O 1
ATOM 743 N N . THR A 1 97 ? 31.099 11.266 60.788 1.00 15.48 97 THR A N 1
ATOM 744 C CA . THR A 1 97 ? 31.561 11.534 62.157 1.00 15.37 97 THR A CA 1
ATOM 745 C C . THR A 1 97 ? 31.367 12.984 62.547 1.00 16.71 97 THR A C 1
ATOM 746 O O . THR A 1 97 ? 31.064 13.846 61.712 1.00 16.35 97 THR A O 1
ATOM 750 N N . GLU A 1 98 ? 31.603 13.309 63.822 1.00 17.01 98 GLU A N 1
ATOM 751 C CA . GLU A 1 98 ? 31.561 14.681 64.258 1.00 18.06 98 GLU A CA 1
ATOM 752 C C . GLU A 1 98 ? 32.557 15.575 63.470 1.00 16.78 98 GLU A C 1
ATOM 753 O O . GLU A 1 98 ? 32.256 16.689 63.061 1.00 18.61 98 GLU A O 1
ATOM 759 N N . LYS A 1 99 ? 33.766 15.061 63.239 1.00 17.68 99 LYS A N 1
ATOM 760 C CA . LYS A 1 99 ? 34.746 15.812 62.464 1.00 16.98 99 LYS A CA 1
ATOM 761 C C . LYS A 1 99 ? 34.296 15.944 61.003 1.00 15.59 99 LYS A C 1
ATOM 762 O O . LYS A 1 99 ? 34.478 16.962 60.390 1.00 16.08 99 LYS A O 1
ATOM 768 N N . GLY A 1 100 ? 33.695 14.891 60.502 1.00 15.06 100 GLY A 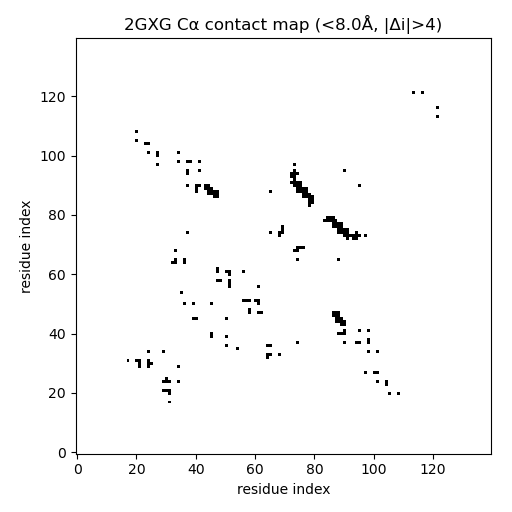N 1
ATOM 769 C CA . GLY A 1 100 ? 33.119 14.904 59.152 1.00 14.78 100 GLY A CA 1
ATOM 770 C C . GLY A 1 100 ? 32.058 15.962 58.966 1.00 15.44 100 GLY A C 1
ATOM 771 O O . GLY A 1 100 ? 32.052 16.688 57.965 1.00 16.22 100 GLY A O 1
ATOM 772 N N . LEU A 1 101 ? 31.235 16.174 60.003 1.00 16.18 101 LEU A N 1
ATOM 773 C CA . LEU A 1 101 ? 30.260 17.256 59.971 1.00 17.24 101 LEU A CA 1
ATOM 774 C C . LEU A 1 101 ? 30.890 18.619 59.994 1.00 17.11 101 LEU A C 1
ATOM 775 O O . LEU A 1 101 ? 30.479 19.513 59.286 1.00 16.70 101 LEU A O 1
ATOM 780 N N . GLU A 1 102 ? 31.926 18.791 60.810 1.00 16.59 102 GLU A N 1
ATOM 781 C CA . GLU A 1 102 ? 32.642 20.052 60.864 1.00 18.01 102 GLU A CA 1
ATOM 782 C C . GLU A 1 102 ? 33.256 20.394 59.469 1.00 17.00 102 GLU A C 1
ATOM 783 O O . GLU A 1 102 ? 33.163 21.548 58.992 1.00 18.19 102 GLU A O 1
ATOM 789 N N . THR A 1 103 ? 33.857 19.385 58.838 1.00 17.45 103 THR A N 1
ATOM 790 C CA . THR A 1 103 ? 34.522 19.590 57.553 1.00 16.33 103 THR A CA 1
ATOM 791 C C . THR A 1 103 ? 33.454 19.822 56.451 1.00 15.82 103 THR A C 1
ATOM 792 O O . THR A 1 103 ? 33.608 20.725 55.629 1.00 16.43 103 THR A O 1
ATOM 796 N N . PHE A 1 104 ? 32.354 19.102 56.535 1.00 15.72 104 PHE A N 1
ATOM 797 C CA . PHE A 1 104 ? 31.215 19.294 55.625 1.00 15.59 104 PHE A CA 1
ATOM 798 C C . PHE A 1 104 ? 30.717 20.726 55.701 1.00 16.34 104 PHE A C 1
ATOM 799 O O . PHE A 1 104 ? 30.531 21.378 54.662 1.00 16.68 104 PHE A O 1
ATOM 807 N N . ASN A 1 105 ? 30.529 21.224 56.929 1.00 16.60 105 ASN A N 1
ATOM 808 C CA . A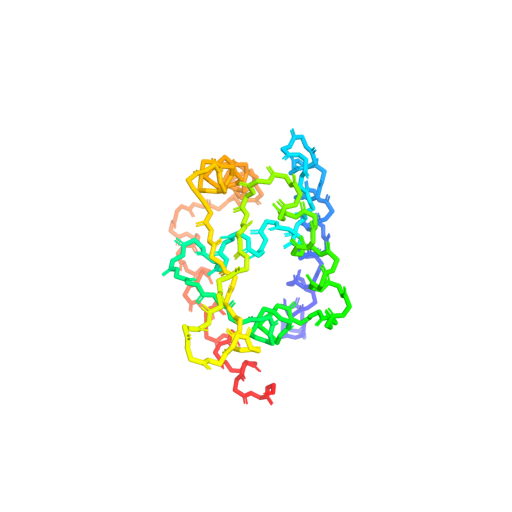SN A 1 105 ? 30.045 22.566 57.078 1.00 17.67 105 ASN A CA 1
ATOM 809 C C . ASN A 1 105 ? 31.010 23.588 56.534 1.00 16.89 105 ASN A C 1
ATOM 810 O O . ASN A 1 105 ? 30.584 24.579 55.966 1.00 17.95 105 ASN A O 1
ATOM 815 N N . LYS A 1 106 ? 32.312 23.356 56.687 1.00 16.91 106 LYS A N 1
ATOM 816 C CA . LYS A 1 106 ? 33.277 24.247 56.035 1.00 17.57 106 LYS A CA 1
ATOM 817 C C . LYS A 1 106 ? 33.154 24.183 54.499 1.00 15.57 106 LYS A C 1
ATOM 818 O O . LYS A 1 106 ? 33.294 25.192 53.832 1.00 17.08 106 LYS A O 1
ATOM 824 N N . GLY A 1 107 ? 32.893 22.995 53.979 1.00 15.13 107 GLY A N 1
ATOM 825 C CA . GLY A 1 107 ? 32.689 22.833 52.559 1.00 16.06 107 GLY A CA 1
ATOM 826 C C . GLY A 1 107 ? 31.466 23.582 52.054 1.00 16.60 107 GLY A C 1
ATOM 827 O O . GLY A 1 107 ? 31.521 24.172 50.976 1.00 15.92 107 GLY A O 1
ATOM 828 N N . ILE A 1 108 ? 30.373 23.524 52.830 1.00 16.74 108 ILE A N 1
ATOM 829 C CA . ILE A 1 108 ? 29.167 24.263 52.472 1.00 17.45 108 ILE A CA 1
ATOM 830 C C . ILE A 1 108 ? 29.430 25.760 52.401 1.00 17.48 108 ILE A C 1
ATOM 831 O O . ILE A 1 108 ? 28.924 26.458 51.525 1.00 17.48 108 ILE A O 1
ATOM 836 N N . GLU A 1 109 ? 30.217 26.292 53.332 1.00 17.74 109 GLU A N 1
ATOM 837 C CA . GLU A 1 109 ? 30.512 27.703 53.283 1.00 18.76 109 GLU A CA 1
ATOM 838 C C . GLU A 1 109 ? 31.328 28.069 52.044 1.00 17.35 109 GLU A C 1
ATOM 839 O O . GLU A 1 109 ? 31.114 29.121 51.433 1.00 18.52 109 GLU A O 1
ATOM 845 N N . ILE A 1 110 ? 32.271 27.206 51.644 1.00 17.89 110 ILE A N 1
ATOM 846 C CA . ILE A 1 110 ? 33.038 27.439 50.409 1.00 18.01 110 ILE A CA 1
ATOM 847 C C . ILE A 1 110 ? 32.093 27.438 49.208 1.00 16.34 110 ILE A C 1
ATOM 848 O O . ILE A 1 110 ? 32.166 28.333 48.346 1.00 17.40 110 ILE A O 1
ATOM 853 N N . TYR A 1 111 ? 31.214 26.453 49.187 1.00 16.19 111 TYR A N 1
ATOM 854 C CA . TYR A 1 111 ? 30.236 26.328 48.092 1.00 17.72 111 TYR A CA 1
ATOM 855 C C . TYR A 1 111 ? 29.337 27.565 48.032 1.00 18.47 111 TYR A C 1
ATOM 856 O O . TYR A 1 111 ? 29.145 28.141 46.964 1.00 18.56 111 TYR A O 1
ATOM 865 N N . LYS A 1 112 ? 28.851 28.033 49.182 1.00 18.34 112 LYS A N 1
ATOM 866 C CA . LYS A 1 112 ? 27.978 29.220 49.223 1.00 19.72 112 LYS A CA 1
ATOM 867 C C . LYS A 1 112 ? 28.669 30.450 48.723 1.00 19.23 112 LYS A C 1
ATOM 868 O O . LYS A 1 112 ? 28.084 31.245 47.971 1.00 19.12 112 LYS A O 1
ATOM 874 N N . LYS A 1 113 ? 29.923 30.638 49.082 1.00 18.70 113 LYS A N 1
ATOM 875 C CA . LYS A 1 113 ? 30.636 31.849 48.685 1.00 20.40 113 LYS A CA 1
ATOM 876 C C . LYS A 1 113 ? 30.834 31.803 47.162 1.00 19.75 113 LYS A C 1
ATOM 877 O O . LYS A 1 113 ? 30.700 32.819 46.474 1.00 22.20 113 LYS A O 1
ATOM 883 N N . LEU A 1 114 ? 31.167 30.630 46.618 1.00 18.98 114 LEU A N 1
ATOM 884 C CA . LEU A 1 114 ? 31.350 30.535 45.175 1.00 18.96 114 LEU A CA 1
ATOM 885 C C . LEU A 1 114 ? 30.023 30.743 44.456 1.00 19.10 114 LEU A C 1
ATOM 886 O O . LEU A 1 114 ? 29.998 31.442 43.432 1.00 19.06 114 LEU A O 1
ATOM 891 N N . ALA A 1 115 ? 28.950 30.144 44.951 1.00 17.51 115 ALA A N 1
ATOM 892 C CA . ALA A 1 115 ? 27.628 30.297 44.347 1.00 18.97 115 ALA A CA 1
ATOM 893 C C . ALA A 1 115 ? 27.242 31.766 44.355 1.00 19.73 115 ALA A C 1
ATOM 894 O O . ALA A 1 115 ? 26.660 32.269 43.405 1.00 20.76 115 ALA A O 1
ATOM 896 N N . ASN A 1 116 ? 27.539 32.453 45.450 1.00 21.22 116 ASN A N 1
ATOM 897 C CA . ASN A 1 116 ? 27.225 33.865 4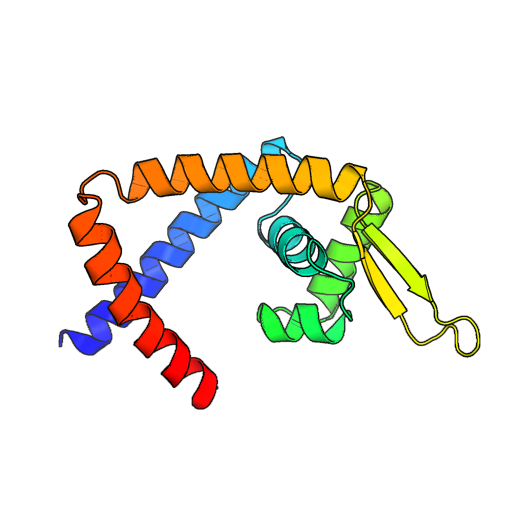5.512 1.00 21.26 116 ASN A CA 1
ATOM 898 C C . ASN A 1 116 ? 27.983 34.676 44.476 1.00 21.72 116 ASN A C 1
ATOM 899 O O . ASN A 1 116 ? 27.391 35.574 43.881 1.00 22.84 116 ASN A O 1
ATOM 904 N N . GLU A 1 117 ? 29.268 34.387 44.245 1.00 21.94 117 GLU A N 1
ATOM 905 C CA . GLU A 1 117 ? 30.055 35.012 43.190 1.00 22.70 117 GLU A CA 1
ATOM 906 C C . GLU A 1 117 ? 29.403 34.780 41.818 1.00 23.30 117 GLU A C 1
ATOM 907 O O . GLU A 1 117 ? 29.154 35.741 41.053 1.00 24.57 117 GLU A O 1
ATOM 913 N N . VAL A 1 118 ? 29.093 33.527 41.507 1.00 22.20 118 VAL A N 1
ATOM 914 C CA . VAL A 1 118 ? 28.762 33.189 40.122 1.00 22.44 118 VAL A CA 1
ATOM 915 C C . VAL A 1 118 ? 27.371 33.596 39.757 1.00 21.90 118 VAL A C 1
ATOM 916 O O . VAL A 1 118 ? 27.106 33.813 38.554 1.00 21.29 118 VAL A O 1
ATOM 920 N N . THR A 1 119 ? 26.484 33.690 40.744 1.00 21.82 119 THR A N 1
ATOM 921 C CA . THR A 1 119 ? 25.129 34.205 40.555 1.00 21.85 119 THR A CA 1
ATOM 922 C C . THR A 1 119 ? 24.985 35.713 40.849 1.00 22.14 119 THR A C 1
ATOM 923 O O . THR A 1 119 ? 23.864 36.195 40.893 1.00 23.93 119 THR A O 1
ATOM 927 N N . GLY A 1 120 ? 26.089 36.445 40.950 1.00 23.46 120 GLY A N 1
ATOM 928 C CA . GLY A 1 120 ? 26.052 37.797 41.486 1.00 24.79 120 GLY A CA 1
ATOM 929 C C . GLY A 1 120 ? 25.351 38.798 40.593 1.00 25.47 120 GLY A C 1
ATOM 930 O O . GLY A 1 120 ? 24.912 39.856 41.086 1.00 26.88 120 GLY A O 1
ATOM 931 N N . ASP A 1 121 ? 25.259 38.526 39.293 1.00 25.96 121 ASP A N 1
ATOM 932 C CA . ASP A 1 121 ? 24.473 39.386 38.384 1.00 26.06 121 ASP A CA 1
ATOM 933 C C . ASP A 1 121 ? 22.964 39.271 38.552 1.00 25.95 121 ASP A C 1
ATOM 934 O O . ASP A 1 121 ? 22.222 40.115 38.017 1.00 27.41 121 ASP A O 1
ATOM 939 N N . LEU A 1 122 ? 22.491 38.265 39.278 1.00 24.72 122 LEU A N 1
ATOM 940 C CA . LEU A 1 122 ? 21.071 38.029 39.479 1.00 25.84 122 LEU A CA 1
ATOM 941 C C . LEU A 1 122 ? 20.595 38.541 40.831 1.00 26.73 122 LEU A C 1
ATOM 942 O O . LEU A 1 122 ? 21.229 38.329 41.848 1.00 26.81 122 LEU A O 1
ATOM 947 N N . SER A 1 123 ? 19.471 39.237 40.821 1.00 27.15 123 SER A N 1
ATOM 948 C CA . SER A 1 123 ? 18.812 39.661 42.047 1.00 27.66 123 SER A CA 1
ATOM 949 C C . SER A 1 123 ? 18.249 38.444 42.739 1.00 28.35 123 SER A C 1
ATOM 950 O O . SER A 1 123 ? 18.117 37.406 42.119 1.00 28.61 123 SER A O 1
ATOM 953 N N . GLU A 1 124 ? 17.911 38.573 44.027 1.00 29.32 124 GLU A N 1
ATOM 954 C CA . GLU A 1 124 ? 17.307 37.474 44.766 1.00 30.31 124 GLU A CA 1
ATOM 955 C C . GLU A 1 124 ? 16.045 37.017 44.061 1.00 29.55 124 GLU A C 1
ATOM 956 O O . GLU A 1 124 ? 15.752 35.822 44.034 1.00 29.27 124 GLU A O 1
ATOM 962 N N . ASP A 1 125 ? 15.323 37.961 43.457 1.00 29.80 125 ASP A N 1
ATOM 963 C CA . ASP A 1 125 ? 14.080 37.613 42.776 1.00 29.54 125 ASP A CA 1
ATOM 964 C C . ASP A 1 125 ? 14.339 36.755 41.534 1.00 28.51 125 ASP A C 1
ATOM 965 O O . ASP A 1 125 ? 13.610 35.818 41.305 1.00 28.44 125 ASP A O 1
ATOM 970 N N . GLU A 1 126 ? 15.360 37.115 40.766 1.00 27.94 126 GLU A N 1
ATOM 971 C CA . GLU A 1 126 ? 15.750 36.383 39.563 1.00 26.93 126 GLU A CA 1
ATOM 972 C C . GLU A 1 126 ? 16.261 35.001 39.948 1.00 27.28 126 GLU A C 1
ATOM 973 O O . GLU A 1 126 ? 15.955 34.017 39.279 1.00 24.95 126 GLU A O 1
ATOM 979 N N . VAL A 1 127 ? 17.014 34.925 41.037 1.00 26.44 127 VAL A N 1
ATOM 980 C CA . VAL A 1 127 ? 17.482 33.632 41.565 1.00 26.59 127 VAL A CA 1
ATOM 981 C C . VAL A 1 127 ? 16.299 32.711 41.824 1.00 27.04 127 VAL A C 1
ATOM 982 O O . VAL A 1 127 ? 16.327 31.526 41.481 1.00 26.14 127 VAL A O 1
ATOM 986 N N . ILE A 1 128 ? 15.246 33.257 42.416 1.00 27.46 128 ILE A N 1
ATOM 987 C CA . ILE A 1 128 ? 14.077 32.444 42.741 1.00 28.00 128 ILE A CA 1
ATOM 988 C C . ILE A 1 128 ? 13.329 31.980 41.475 1.00 28.17 128 ILE A C 1
ATOM 989 O O . ILE A 1 128 ? 12.892 30.836 41.414 1.00 26.16 128 ILE A O 1
ATOM 994 N N . LEU A 1 129 ? 13.212 32.857 40.489 1.00 28.25 129 LEU A N 1
ATOM 995 C CA . LEU A 1 129 ? 12.561 32.529 39.226 1.00 29.13 129 LEU A CA 1
ATOM 996 C C . LEU A 1 129 ? 13.283 31.392 38.516 1.00 29.07 129 LEU A C 1
ATOM 997 O O . LEU A 1 129 ? 12.663 30.449 38.054 1.00 29.56 129 LEU A O 1
ATOM 1002 N N . VAL A 1 130 ? 14.605 31.469 38.499 1.00 28.36 130 VAL A N 1
ATOM 1003 C CA . VAL A 1 130 ? 15.433 30.436 37.862 1.00 27.71 130 VAL A CA 1
ATOM 1004 C C . VAL A 1 130 ? 15.319 29.112 38.596 1.00 27.17 130 VAL A C 1
ATOM 1005 O O . VAL A 1 130 ? 15.121 28.046 37.992 1.00 27.06 130 VAL A O 1
ATOM 1009 N N . LEU A 1 131 ? 15.473 29.156 39.913 1.00 26.46 131 LEU A N 1
ATOM 1010 C CA . LEU A 1 131 ? 15.435 27.937 40.703 1.00 25.50 131 LEU A CA 1
ATOM 1011 C C . LEU A 1 131 ? 14.145 27.130 40.561 1.00 26.66 131 LEU A C 1
ATOM 1012 O O . LEU A 1 131 ? 14.186 25.911 40.439 1.00 26.35 131 LEU A O 1
ATOM 1017 N N . ASP A 1 132 ? 12.977 27.781 40.585 1.00 27.27 132 ASP A N 1
ATOM 1018 C CA . ASP A 1 132 ? 11.723 27.016 40.548 1.00 27.12 132 ASP A CA 1
ATOM 1019 C C . ASP A 1 132 ? 11.524 26.307 39.191 1.00 27.23 132 ASP A C 1
ATOM 1020 O O . ASP A 1 132 ? 10.992 25.191 39.114 1.00 27.98 132 ASP A O 1
ATOM 1025 N N . LYS A 1 133 ? 11.959 26.965 38.135 1.00 26.18 133 LYS A N 1
ATOM 1026 C CA . LYS A 1 133 ? 11.796 26.387 36.800 1.00 26.67 133 LYS A CA 1
ATOM 1027 C C . LYS A 1 133 ? 12.774 2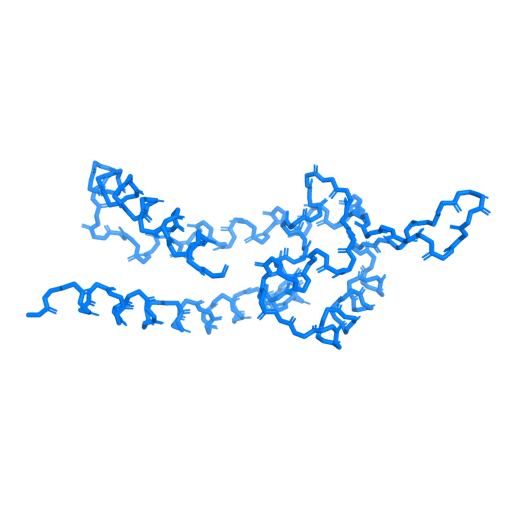5.219 36.577 1.00 25.24 133 LYS A C 1
ATOM 1028 O O . LYS A 1 133 ? 12.379 24.164 36.076 1.00 24.99 133 LYS A O 1
ATOM 1034 N N . ILE A 1 134 ? 14.058 25.395 36.937 1.00 23.81 134 ILE A N 1
ATOM 1035 C CA . ILE A 1 134 ? 15.011 24.261 36.747 1.00 22.45 134 ILE A CA 1
ATOM 1036 C C . ILE A 1 134 ? 14.752 23.056 37.643 1.00 22.24 134 ILE A C 1
ATOM 1037 O O . ILE A 1 134 ? 15.076 21.907 37.334 1.00 21.62 134 ILE A O 1
ATOM 1042 N N . SER A 1 135 ? 14.047 23.279 38.741 1.00 22.12 135 SER A N 1
ATOM 1043 C CA . SER A 1 135 ? 13.602 22.176 39.543 1.00 23.11 135 SER A CA 1
ATOM 1044 C C . SER A 1 135 ? 12.648 21.221 38.785 1.00 21.92 135 SER A C 1
ATOM 1045 O O . SER A 1 135 ? 12.609 20.014 39.009 1.00 23.59 135 SER A O 1
ATOM 1048 N N . LYS A 1 136 ? 11.858 21.779 37.875 1.00 23.56 136 LYS A N 1
ATOM 1049 C CA . LYS A 1 136 ? 10.963 20.970 37.049 1.00 22.86 136 LYS A CA 1
ATOM 1050 C C . LYS A 1 136 ? 11.712 20.139 35.986 1.00 20.91 136 LYS A C 1
ATOM 1051 O O . LYS A 1 136 ? 11.365 18.997 35.722 1.00 21.30 136 LYS A O 1
ATOM 1057 N N . ILE A 1 137 ? 12.776 20.733 35.450 1.00 20.93 137 ILE A N 1
ATOM 1058 C CA . ILE A 1 137 ? 13.683 20.025 34.531 1.00 19.83 137 ILE A CA 1
ATOM 1059 C C . ILE A 1 137 ? 14.330 18.854 35.257 1.00 19.39 137 ILE A C 1
ATOM 1060 O O . ILE A 1 137 ? 14.328 17.733 34.781 1.00 19.99 137 ILE A O 1
ATOM 1065 N N . LEU A 1 138 ? 14.829 19.103 36.475 1.00 18.42 138 LEU A N 1
ATOM 1066 C CA . LEU A 1 138 ? 15.374 18.008 37.269 1.00 19.12 138 LEU A CA 1
ATOM 1067 C C . LEU A 1 138 ? 14.389 16.864 37.479 1.00 19.08 138 LEU A C 1
ATOM 1068 O O . LEU A 1 138 ? 14.688 15.691 37.336 1.00 19.87 138 LEU A O 1
ATOM 1073 N N . LYS A 1 139 ? 13.152 17.213 37.863 1.00 20.44 139 LYS A N 1
ATOM 1074 C CA . LYS A 1 139 ? 12.180 16.170 38.137 1.00 21.38 139 LYS A CA 1
ATOM 1075 C C . LYS A 1 139 ? 11.978 15.280 36.901 1.00 20.38 139 LYS A C 1
ATOM 1076 O O . LYS A 1 139 ? 11.888 14.086 37.002 1.00 20.39 139 LYS A O 1
ATOM 1082 N N . ARG A 1 140 ? 11.900 15.905 35.738 1.00 20.58 140 ARG A N 1
ATOM 1083 C CA . ARG A 1 140 ? 11.644 15.157 34.511 1.00 21.06 140 ARG A CA 1
ATOM 1084 C C . ARG A 1 140 ? 12.809 14.273 34.065 1.00 20.19 140 ARG A C 1
ATOM 1085 O O . ARG A 1 140 ? 12.630 13.083 33.762 1.00 21.05 140 ARG A O 1
ATOM 1093 N N . ILE A 1 141 ? 14.022 14.832 34.082 1.00 19.72 141 ILE A N 1
ATOM 1094 C CA . ILE A 1 141 ? 15.146 13.983 33.689 1.00 19.64 141 ILE A CA 1
ATOM 1095 C C . ILE A 1 141 ? 15.372 12.839 34.643 1.00 19.81 141 ILE A C 1
ATOM 1096 O O . ILE A 1 141 ? 15.701 11.766 34.218 1.00 20.78 141 ILE A O 1
ATOM 1101 N N . GLU A 1 142 ? 15.094 13.028 35.942 1.00 20.37 142 GLU A N 1
ATOM 1102 C CA . GLU A 1 142 ? 15.253 11.937 36.893 1.00 21.32 142 GLU A CA 1
ATOM 1103 C C . GLU A 1 142 ? 14.211 10.838 36.683 1.00 21.18 142 GLU A C 1
ATOM 1104 O O . GLU A 1 142 ? 14.484 9.645 36.906 1.00 23.94 142 GLU A O 1
ATOM 1110 N N . GLU A 1 143 ? 13.019 11.239 36.254 1.00 22.79 143 GLU A N 1
ATOM 1111 C CA . GLU A 1 143 ? 11.967 10.307 35.821 1.00 24.62 143 GLU A CA 1
ATOM 1112 C C . GLU A 1 143 ? 12.383 9.472 34.603 1.00 25.85 143 GLU A C 1
ATOM 1113 O O . GLU A 1 143 ? 12.219 8.253 34.587 1.00 27.44 143 GLU A O 1
ATOM 1119 N N . ILE A 1 144 ? 12.937 10.147 33.592 1.00 27.70 144 ILE A N 1
ATOM 1120 C CA . ILE A 1 144 ? 13.399 9.509 32.367 1.00 29.33 144 ILE A CA 1
ATOM 1121 C C . ILE A 1 144 ? 14.612 8.600 32.617 1.00 29.97 144 ILE A C 1
ATOM 1122 O O . ILE A 1 144 ? 14.657 7.482 32.109 1.00 31.01 144 ILE A O 1
ATOM 1127 N N . SER A 1 145 ? 15.570 9.086 33.410 1.00 30.79 145 SER A N 1
ATOM 1128 C CA . SER A 1 145 ? 16.802 8.352 33.793 1.00 32.16 145 SER A CA 1
ATOM 1129 C C . SER A 1 145 ? 16.546 6.924 34.223 1.00 31.90 145 SER A C 1
ATOM 1130 O O . SER A 1 145 ? 15.751 6.709 35.143 1.00 33.08 145 SER A O 1
#

Radius of gyration: 17.17 Å; Cα contacts (8 Å, |Δi|>4): 116; chains: 1; bounding box: 31×49×45 Å

Secondary structure (DSSP, 8-state):
-HHHHHHHHHHHHHHHHHHHHHHHHHTTT--HHHHHHHHHHTTS-B-HHHHHHHTT--HHHHHHHHHHHHHTTSEEEEE-SS-TT-EEEEE-HHHHHHHHHHHHHHHHHHHHHTTTS-HHHHHHHHHHHHHHHHHHHHH-

B-factor: mean 22.79, std 7.62, range [12.11, 50.53]

InterPro domains:
  IPR000835 MarR-type HTH domain [PF12802] (34-90)
  IPR000835 MarR-type HTH domain [PR00598] (68-83)
  IPR000835 MarR-type HTH domain [PR00598] (87-103)
  IPR000835 MarR-type HTH domain [PR00598] (117-137)
  IPR000835 MarR-type HTH domain [PS50995] (8-139)
  IPR000835 MarR-type HTH domain [SM00347] (28-127)
  IPR036388 Winged helix-like DNA-binding domain superfamily [G3DSA:1.10.10.10] (1-146)
  IPR036390 Winged helix DNA-binding domain superfamily [SSF46785] (8-142)
  IPR039422 Transcription regulators MarR/SlyA-like [PTHR33164] (10-141)